Protein AF-W1I6P7-F1 (afdb_monomer_lite)

pLDDT: mean 90.21, std 7.43, range [62.72, 97.69]

Foldseek 3Di:
DPDDDDPCVVCVVVLVVVVVVVDDLVVVCVVVVHDSVVSVVVVVVVVVCVVCVVLVHHDDDPDDDDPPDDDDPVVSVVVVVVVVVVVVVVVVVVVCVVVVHD

Secondary structure (DSSP, 8-state):
-PPPP--GGGGHHHHHHHHHTT--HHHHHHHHT--HHHHHHHHHHHHHHHHHHHTT-PPPPSSSPPTTPPPP-HHHHHHHHHHHHHHHHHHHHHHHHHTT--

Structure (mmCIF, N/CA/C/O backbone):
data_AF-W1I6P7-F1
#
_entry.id   AF-W1I6P7-F1
#
loop_
_atom_site.group_PDB
_atom_site.id
_atom_site.type_symbol
_atom_site.label_atom_id
_atom_site.label_alt_id
_atom_site.label_comp_id
_atom_site.label_asym_id
_atom_site.label_entity_id
_atom_site.label_seq_id
_atom_site.pdbx_PDB_ins_code
_atom_site.Cartn_x
_atom_site.Cartn_y
_atom_site.Cartn_z
_atom_site.occupancy
_atom_site.B_iso_or_equiv
_atom_site.auth_seq_id
_atom_site.auth_comp_id
_atom_site.auth_asym_id
_atom_site.auth_atom_id
_atom_site.pdbx_PDB_model_num
ATOM 1 N N . MET A 1 1 ? 9.987 -4.981 20.892 1.00 64.38 1 MET A N 1
ATOM 2 C CA . MET A 1 1 ? 8.790 -5.830 21.081 1.00 64.38 1 MET A CA 1
ATOM 3 C C . MET A 1 1 ? 8.733 -6.866 19.964 1.00 64.38 1 MET A C 1
ATOM 5 O O . MET A 1 1 ? 8.893 -6.472 18.810 1.00 64.38 1 MET A O 1
ATOM 9 N N . PRO A 1 2 ? 8.568 -8.165 20.265 1.00 76.31 2 PRO A N 1
ATOM 10 C CA . PRO A 1 2 ? 8.389 -9.193 19.239 1.00 76.31 2 PRO A CA 1
ATOM 11 C 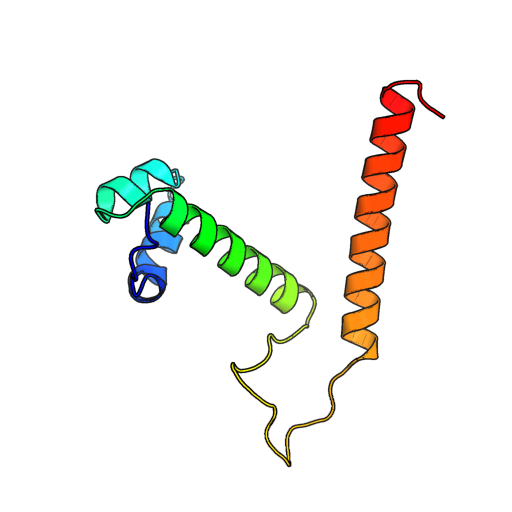C . PRO A 1 2 ? 7.124 -8.918 18.411 1.00 76.31 2 PRO A C 1
ATOM 13 O O . PRO A 1 2 ? 6.121 -8.430 18.932 1.00 76.31 2 PRO A O 1
ATOM 16 N N . ARG A 1 3 ? 7.175 -9.202 17.103 1.00 73.19 3 ARG A N 1
ATOM 17 C CA . ARG A 1 3 ? 6.047 -8.961 16.190 1.00 73.19 3 ARG A CA 1
ATOM 18 C C . ARG A 1 3 ? 4.874 -9.871 16.558 1.00 73.19 3 ARG A C 1
ATOM 20 O O . ARG A 1 3 ? 4.999 -11.090 16.474 1.00 73.19 3 ARG A O 1
ATOM 27 N N . LYS A 1 4 ? 3.724 -9.284 16.901 1.00 81.88 4 LYS A N 1
ATOM 28 C CA . LYS A 1 4 ? 2.475 -10.031 17.097 1.00 81.88 4 LYS A CA 1
ATOM 29 C C . LYS A 1 4 ? 1.888 -10.415 15.741 1.00 81.88 4 LYS A C 1
ATOM 31 O O . LYS A 1 4 ? 1.676 -9.559 14.878 1.00 81.88 4 LYS A O 1
ATOM 36 N N . TYR A 1 5 ? 1.648 -11.709 15.540 1.00 87.81 5 TYR A N 1
ATOM 37 C CA . TYR A 1 5 ? 0.974 -12.189 14.340 1.00 87.81 5 TYR A CA 1
ATOM 38 C C . TYR A 1 5 ? -0.522 -11.875 14.418 1.00 87.81 5 TYR A C 1
ATOM 40 O O . TYR A 1 5 ? -1.196 -12.245 15.374 1.00 87.81 5 TYR A O 1
ATOM 48 N N . THR A 1 6 ? -1.046 -11.231 13.378 1.00 89.56 6 THR A N 1
ATOM 49 C CA . THR A 1 6 ? -2.472 -10.930 13.238 1.00 89.56 6 THR A CA 1
ATOM 50 C C . THR A 1 6 ? -2.882 -11.181 11.794 1.00 89.56 6 THR A C 1
ATOM 52 O O . THR A 1 6 ? -2.219 -10.715 10.861 1.00 89.56 6 THR A O 1
ATOM 55 N N . LYS A 1 7 ? -3.997 -11.891 11.592 1.00 92.56 7 LYS A N 1
ATOM 56 C CA . LYS A 1 7 ? -4.611 -12.120 10.273 1.00 92.56 7 LYS A CA 1
ATOM 57 C C . LYS A 1 7 ? -5.355 -10.870 9.789 1.00 92.56 7 LYS A C 1
ATOM 59 O O . LYS A 1 7 ? -6.535 -10.910 9.478 1.00 92.56 7 LYS A O 1
ATOM 64 N N . 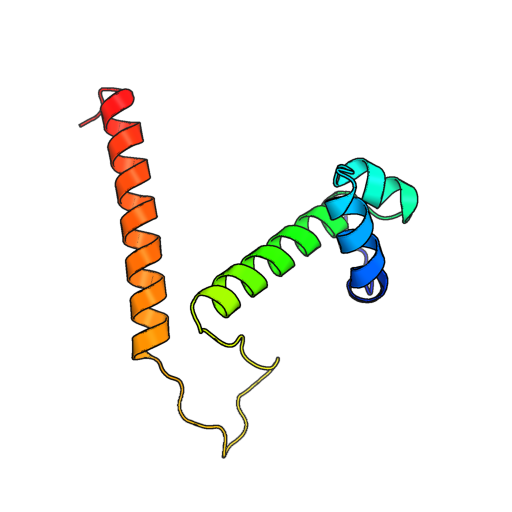ILE A 1 8 ? -4.637 -9.753 9.700 1.00 92.81 8 ILE A N 1
ATOM 65 C CA . ILE A 1 8 ? -5.188 -8.413 9.454 1.00 92.81 8 ILE A CA 1
ATOM 66 C C . ILE A 1 8 ? -6.008 -8.291 8.159 1.00 92.81 8 ILE A C 1
ATOM 68 O O . ILE A 1 8 ? -6.902 -7.462 8.086 1.00 92.81 8 ILE A O 1
ATOM 72 N N . ASN A 1 9 ? -5.759 -9.147 7.161 1.00 91.88 9 ASN A N 1
ATOM 73 C CA . ASN A 1 9 ? -6.539 -9.171 5.918 1.00 91.88 9 ASN A CA 1
ATOM 74 C C . ASN A 1 9 ? -8.015 -9.547 6.134 1.00 91.88 9 ASN A C 1
ATOM 76 O O . ASN A 1 9 ? -8.820 -9.316 5.244 1.00 91.88 9 ASN A O 1
ATOM 80 N N . GLN A 1 10 ? -8.378 -10.128 7.284 1.00 95.19 10 GLN A N 1
ATOM 81 C CA . GLN A 1 10 ? -9.781 -10.377 7.624 1.00 95.19 10 GLN A CA 1
ATOM 82 C C . GLN A 1 10 ? -10.564 -9.072 7.814 1.00 95.19 10 GLN A C 1
ATOM 84 O O . GLN A 1 10 ? -11.748 -9.061 7.515 1.00 95.19 10 GLN A O 1
ATOM 89 N N . TYR A 1 11 ? -9.891 -7.991 8.224 1.00 95.00 11 TYR A N 1
ATOM 90 C CA . TYR A 1 11 ? -10.487 -6.671 8.454 1.00 95.00 11 TYR A CA 1
ATOM 91 C C . TYR A 1 11 ? -10.416 -5.749 7.227 1.00 95.00 11 TYR A C 1
ATOM 93 O O . TYR A 1 11 ? -10.535 -4.532 7.349 1.00 95.00 11 TYR A O 1
ATOM 1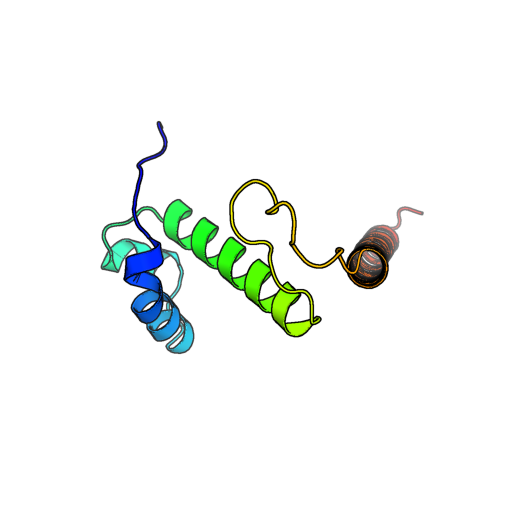01 N N . GLU A 1 12 ? -10.112 -6.284 6.041 1.00 95.00 12 GLU A N 1
ATOM 102 C CA . GLU A 1 12 ? -9.884 -5.471 4.841 1.00 95.00 12 GLU A CA 1
ATOM 103 C C . GLU A 1 12 ? -11.092 -4.591 4.504 1.00 95.00 12 GLU A C 1
ATOM 105 O O . GLU A 1 12 ? -10.923 -3.405 4.224 1.00 95.00 12 GLU A O 1
ATOM 110 N N . LYS A 1 13 ? -12.307 -5.142 4.582 1.00 96.75 13 LYS A N 1
ATOM 111 C CA . LYS A 1 13 ? -13.532 -4.405 4.249 1.00 96.75 13 LYS A CA 1
ATOM 112 C C . LYS A 1 13 ? -13.779 -3.268 5.237 1.00 96.75 13 LYS A C 1
ATOM 114 O O . LYS A 1 13 ? -14.056 -2.147 4.825 1.00 96.75 13 LYS A O 1
ATOM 119 N N . GLU A 1 14 ? -13.620 -3.547 6.523 1.00 96.12 14 GLU A N 1
ATOM 120 C CA . GLU A 1 14 ? -13.814 -2.611 7.626 1.00 96.12 14 GLU A CA 1
ATOM 121 C C . GLU A 1 14 ? -12.791 -1.475 7.568 1.00 96.12 14 GLU A C 1
ATOM 123 O O . GLU A 1 14 ? -13.154 -0.304 7.667 1.00 96.12 14 GLU A O 1
ATOM 128 N N . ILE A 1 15 ? -11.514 -1.802 7.331 1.00 96.19 15 ILE A N 1
ATOM 129 C CA . ILE A 1 15 ? -10.456 -0.796 7.204 1.00 96.19 15 ILE A CA 1
ATOM 130 C C . ILE A 1 15 ? -10.734 0.122 6.009 1.00 96.19 15 ILE A C 1
ATOM 132 O O . ILE A 1 15 ? -10.570 1.334 6.139 1.00 96.19 15 ILE A O 1
ATOM 136 N N . LEU A 1 16 ? -11.151 -0.416 4.857 1.00 96.75 16 LEU A N 1
ATOM 137 C CA . LEU A 1 16 ? -11.455 0.400 3.675 1.00 96.75 16 LEU A CA 1
ATOM 138 C C . LEU A 1 16 ? -12.694 1.276 3.874 1.00 96.75 16 LEU A C 1
ATOM 140 O O . LEU A 1 16 ? -12.662 2.449 3.503 1.00 96.75 16 LEU A O 1
ATOM 144 N N . GLN A 1 17 ? -13.740 0.739 4.502 1.00 97.69 17 GLN A N 1
ATOM 145 C CA . GLN A 1 17 ? -14.949 1.487 4.829 1.00 97.69 17 GLN A CA 1
ATOM 146 C C . GLN A 1 17 ? -14.617 2.688 5.722 1.00 97.69 17 GLN A C 1
ATOM 148 O O . GLN A 1 17 ? -14.852 3.832 5.339 1.00 97.69 17 GLN A O 1
ATOM 153 N N . TRP A 1 18 ? -13.957 2.462 6.856 1.00 97.50 18 TRP A N 1
ATOM 154 C CA . TRP A 1 18 ? -13.592 3.544 7.774 1.00 97.50 18 TRP A CA 1
ATOM 155 C C . TRP A 1 18 ? -12.579 4.521 7.181 1.00 97.50 18 TRP A C 1
ATOM 157 O O . TRP A 1 18 ? -12.586 5.705 7.511 1.00 97.50 18 TRP A O 1
ATOM 167 N N . LYS A 1 19 ? -11.719 4.059 6.267 1.00 95.81 19 LYS A N 1
ATOM 168 C CA . LYS A 1 19 ? -10.850 4.949 5.492 1.00 95.81 19 LYS A CA 1
ATOM 169 C C . LYS A 1 19 ? -11.639 5.880 4.584 1.00 95.81 19 LYS A C 1
ATOM 171 O O . LYS A 1 19 ? -11.274 7.048 4.491 1.00 95.81 19 LYS A O 1
ATOM 176 N N . SER A 1 20 ? -12.689 5.378 3.936 1.00 96.06 20 SER A N 1
ATOM 177 C CA . SER A 1 20 ? -13.572 6.195 3.098 1.00 96.06 20 SER A CA 1
ATOM 178 C C . SER A 1 20 ? -14.368 7.216 3.918 1.00 96.06 20 SER A C 1
ATOM 180 O O . SER A 1 20 ? -14.595 8.327 3.454 1.00 96.06 20 SER A O 1
ATOM 182 N N . GLU A 1 21 ? -14.681 6.881 5.172 1.00 96.81 21 GLU A N 1
ATOM 183 C CA . GLU A 1 21 ? -15.314 7.771 6.155 1.00 96.81 21 GLU A CA 1
ATOM 184 C C . GLU A 1 21 ? -14.335 8.789 6.778 1.00 96.81 21 GLU A C 1
ATOM 186 O O . GLU A 1 21 ? -14.740 9.629 7.576 1.00 96.81 21 GLU A O 1
ATOM 191 N N . GLY A 1 22 ? -13.045 8.734 6.428 1.00 96.50 22 GLY A N 1
ATOM 192 C CA . GLY A 1 22 ? -12.032 9.689 6.885 1.00 96.50 22 GLY A CA 1
ATOM 193 C C . GLY A 1 22 ? -11.313 9.322 8.187 1.00 96.50 22 GLY A C 1
ATOM 194 O O . GLY A 1 22 ? -10.501 10.115 8.662 1.00 96.50 22 GLY A O 1
ATOM 195 N N . MET A 1 23 ? -11.525 8.127 8.751 1.00 97.00 23 MET A N 1
ATOM 196 C CA . MET A 1 23 ? -10.851 7.730 9.994 1.00 97.00 23 MET A CA 1
ATOM 197 C C . MET A 1 23 ? -9.333 7.588 9.829 1.00 97.00 23 MET A C 1
ATOM 199 O O . MET A 1 23 ? -8.786 7.037 8.855 1.00 97.00 23 MET A O 1
ATOM 203 N N . THR A 1 24 ? -8.618 8.017 10.861 1.00 97.44 24 THR A N 1
ATOM 204 C CA . THR A 1 24 ? -7.168 7.884 10.960 1.00 97.44 24 THR A CA 1
ATOM 205 C C . THR A 1 24 ? -6.760 6.431 11.215 1.00 97.44 24 THR A C 1
ATOM 207 O O . THR A 1 24 ? -7.512 5.601 11.722 1.00 97.44 24 THR A O 1
ATOM 210 N N . ASN A 1 25 ? -5.509 6.088 10.891 1.00 96.75 25 ASN A N 1
ATOM 211 C CA . ASN A 1 25 ? -4.975 4.751 11.199 1.00 96.75 25 ASN A CA 1
ATOM 212 C C . ASN A 1 25 ? -4.968 4.450 12.708 1.00 96.75 25 ASN A C 1
ATOM 214 O O . ASN A 1 25 ? -5.019 3.284 13.087 1.00 96.75 25 ASN A O 1
ATOM 218 N N . ARG A 1 26 ? -4.863 5.484 13.558 1.00 97.12 26 ARG A N 1
ATOM 219 C CA . ARG A 1 26 ? -4.862 5.334 15.019 1.00 97.12 26 ARG A CA 1
ATOM 220 C C . ARG A 1 26 ? -6.248 4.962 15.534 1.00 97.12 26 ARG A C 1
ATOM 222 O O . ARG A 1 26 ? -6.348 4.014 16.301 1.00 97.12 26 ARG A O 1
ATOM 229 N N . GLU A 1 27 ? -7.291 5.640 15.066 1.00 97.19 27 GLU A N 1
ATOM 230 C CA . GLU A 1 27 ? -8.683 5.340 15.437 1.00 97.19 27 GLU A CA 1
ATOM 231 C C . GLU A 1 27 ? -9.094 3.941 14.975 1.00 97.19 27 GLU A C 1
ATOM 233 O O . GLU A 1 27 ? -9.643 3.166 15.754 1.00 97.19 27 GLU A O 1
ATOM 238 N N . ILE A 1 28 ? -8.742 3.568 13.740 1.00 97.12 28 ILE A N 1
ATOM 239 C CA . ILE A 1 28 ? -9.001 2.221 13.209 1.00 97.12 28 ILE A CA 1
ATOM 240 C C . ILE A 1 28 ? -8.292 1.155 14.055 1.00 97.12 28 ILE A C 1
ATOM 242 O O . ILE A 1 28 ? -8.880 0.124 14.378 1.00 97.12 28 ILE A O 1
ATOM 246 N N . ALA A 1 29 ? -7.035 1.399 14.438 1.00 96.19 29 ALA A N 1
ATOM 247 C CA . ALA A 1 29 ? -6.283 0.483 15.291 1.00 96.19 29 ALA A CA 1
ATOM 248 C C . ALA A 1 29 ? -6.938 0.333 16.673 1.00 96.19 29 ALA A C 1
ATOM 250 O O . ALA A 1 29 ? -7.130 -0.791 17.127 1.00 96.19 29 ALA A O 1
ATOM 251 N N . GLN A 1 30 ? -7.350 1.442 17.296 1.00 96.88 30 GLN A N 1
ATOM 252 C CA . GLN A 1 30 ? -8.064 1.425 18.576 1.00 96.88 30 GLN A CA 1
ATOM 253 C C . GLN A 1 30 ? -9.379 0.645 18.482 1.00 96.88 30 GLN A C 1
ATOM 255 O O . GLN A 1 30 ? -9.632 -0.222 19.314 1.00 96.88 30 GLN A O 1
ATOM 260 N N . ARG A 1 31 ? -10.179 0.887 17.437 1.00 96.38 31 ARG A N 1
ATOM 261 C CA . ARG A 1 31 ? -11.472 0.220 17.230 1.00 96.38 31 ARG A CA 1
ATOM 262 C C . ARG A 1 31 ? -11.341 -1.290 17.018 1.00 96.38 31 ARG A C 1
ATOM 264 O O . ARG A 1 31 ? -12.203 -2.040 17.460 1.00 96.38 31 ARG A O 1
ATOM 271 N N . LEU A 1 32 ? -10.266 -1.734 16.366 1.00 94.31 32 LEU A N 1
ATOM 272 C CA . LEU A 1 32 ? -9.972 -3.156 16.143 1.00 94.31 32 LEU A CA 1
ATOM 273 C C . LEU A 1 32 ? -9.180 -3.807 17.289 1.00 94.31 32 LEU A C 1
ATOM 275 O O . LEU A 1 32 ? -8.900 -5.003 17.224 1.00 94.31 32 LEU A O 1
ATOM 279 N N . GLY A 1 33 ? -8.770 -3.045 18.309 1.00 94.56 33 GLY A N 1
ATOM 280 C CA . GLY A 1 33 ? -7.876 -3.536 19.363 1.00 94.56 33 GLY A CA 1
ATOM 281 C C . GLY A 1 33 ? -6.495 -3.957 18.840 1.00 94.56 33 GLY A C 1
ATOM 282 O O . GLY A 1 33 ? -5.854 -4.845 19.403 1.00 94.56 33 GLY A O 1
ATOM 283 N N . LEU A 1 34 ? -6.046 -3.354 17.737 1.00 93.06 34 LEU A N 1
ATOM 284 C CA . LEU A 1 34 ? -4.779 -3.643 17.072 1.00 93.06 34 LEU A CA 1
ATOM 285 C C . LEU A 1 34 ? -3.744 -2.551 17.331 1.00 93.06 34 LEU A C 1
ATOM 287 O O . LEU A 1 34 ? -4.045 -1.435 17.750 1.00 93.06 34 LEU A O 1
ATOM 291 N N . GLU A 1 35 ? -2.488 -2.864 17.038 1.00 93.56 35 GLU A N 1
ATOM 292 C CA . GLU A 1 35 ? -1.422 -1.875 17.099 1.00 93.56 35 GLU A CA 1
ATOM 293 C C . GLU A 1 35 ? -1.480 -0.949 15.875 1.00 93.56 35 GLU A C 1
ATOM 295 O O . GLU A 1 35 ? -1.673 -1.394 14.739 1.00 93.56 35 GLU A O 1
ATOM 300 N N . TYR A 1 36 ? -1.214 0.345 16.079 1.00 94.56 36 TYR A N 1
ATOM 301 C CA . TYR A 1 36 ? -1.099 1.323 14.992 1.00 94.56 36 TYR A CA 1
ATOM 302 C C . TYR A 1 36 ? -0.173 0.847 13.863 1.00 94.56 36 TYR A C 1
ATOM 304 O O . TYR A 1 36 ? -0.505 1.000 12.686 1.00 94.56 36 TYR A O 1
ATOM 312 N N . SER A 1 37 ? 0.972 0.242 14.203 1.00 93.44 37 SER A N 1
ATOM 313 C CA . SER A 1 37 ? 1.938 -0.234 13.210 1.00 93.44 37 SER A CA 1
ATOM 314 C C . SER A 1 37 ? 1.357 -1.332 12.313 1.00 93.44 37 SER A C 1
ATOM 316 O O . SER A 1 37 ? 1.702 -1.401 11.134 1.00 93.44 37 SER A O 1
ATOM 318 N N . GLN A 1 38 ? 0.435 -2.156 12.820 1.00 93.31 38 GLN A N 1
ATOM 319 C CA . GLN A 1 38 ? -0.218 -3.206 12.041 1.00 93.31 38 GLN A CA 1
ATOM 320 C C . GLN A 1 38 ? -1.127 -2.596 10.972 1.00 93.31 38 GLN A C 1
ATOM 322 O O . GLN A 1 38 ? -1.011 -2.968 9.802 1.00 93.31 38 GLN A O 1
ATOM 327 N N . ILE A 1 39 ? -1.954 -1.612 11.346 1.00 95.69 39 ILE A N 1
ATOM 328 C CA . ILE A 1 39 ? -2.815 -0.877 10.408 1.00 95.69 39 ILE A CA 1
ATOM 329 C C . ILE A 1 39 ? -1.972 -0.072 9.418 1.00 95.69 39 ILE A C 1
ATOM 331 O O . ILE A 1 39 ? -2.184 -0.177 8.213 1.00 95.69 39 ILE A O 1
ATOM 335 N N . HIS A 1 40 ? -0.968 0.670 9.893 1.00 95.44 40 HIS A N 1
ATOM 336 C CA . HIS A 1 40 ? -0.082 1.456 9.034 1.00 95.44 40 HIS A CA 1
ATOM 337 C C . HIS A 1 40 ? 0.611 0.578 7.978 1.00 95.44 40 HIS A C 1
ATOM 339 O O . HIS A 1 40 ? 0.507 0.846 6.782 1.00 95.44 40 HIS A O 1
ATOM 345 N N . ASN A 1 41 ? 1.237 -0.526 8.396 1.00 94.62 41 ASN A N 1
ATOM 346 C CA . ASN A 1 41 ? 1.903 -1.457 7.483 1.00 94.62 41 ASN A CA 1
ATOM 347 C C . ASN A 1 41 ? 0.923 -2.147 6.526 1.00 94.62 41 ASN A C 1
ATOM 349 O O . ASN A 1 41 ? 1.282 -2.498 5.400 1.00 94.62 41 ASN A O 1
ATOM 353 N N . TRP A 1 42 ? -0.313 -2.401 6.957 1.00 95.81 42 TRP A N 1
ATOM 354 C CA . TRP A 1 42 ? -1.341 -2.947 6.078 1.00 95.81 42 TRP A CA 1
ATOM 355 C C . TRP A 1 42 ? -1.761 -1.941 5.003 1.00 95.81 42 TRP A C 1
ATOM 357 O O . TRP A 1 42 ? -1.716 -2.289 3.825 1.00 95.81 42 TRP A O 1
ATOM 367 N N . VAL A 1 43 ? -2.049 -0.692 5.382 1.00 96.25 43 VAL A N 1
ATOM 368 C CA . VAL A 1 43 ? -2.430 0.385 4.453 1.00 96.25 43 VAL A CA 1
ATOM 369 C C . VAL A 1 43 ? -1.324 0.650 3.430 1.00 96.25 43 VAL A C 1
ATOM 371 O O . VAL A 1 43 ? -1.609 0.750 2.239 1.00 96.25 43 VAL A O 1
ATOM 374 N N . THR A 1 44 ? -0.057 0.689 3.852 1.00 95.81 44 THR A N 1
ATOM 375 C CA . THR A 1 44 ? 1.081 0.857 2.932 1.00 95.81 44 THR A CA 1
ATOM 376 C C . THR A 1 44 ? 1.123 -0.258 1.885 1.00 95.81 44 THR A C 1
ATOM 378 O O . THR A 1 44 ? 1.153 0.022 0.687 1.00 95.81 44 THR A O 1
ATOM 381 N N . ARG A 1 45 ? 1.021 -1.526 2.313 1.00 94.69 45 ARG A N 1
ATOM 382 C CA . ARG A 1 45 ? 0.998 -2.684 1.399 1.00 94.69 45 ARG A CA 1
ATOM 383 C C . ARG A 1 45 ? -0.223 -2.685 0.479 1.00 94.69 45 ARG A C 1
ATOM 385 O O . ARG A 1 45 ? -0.107 -3.087 -0.679 1.00 94.69 45 ARG A O 1
ATOM 392 N N . TYR A 1 46 ? -1.386 -2.273 0.985 1.00 95.38 46 TYR A N 1
ATOM 393 C CA . TYR A 1 46 ? -2.605 -2.144 0.191 1.00 95.38 46 TYR A CA 1
ATOM 394 C C . TYR A 1 46 ? -2.419 -1.090 -0.906 1.00 95.38 46 TYR A C 1
ATOM 396 O O . TYR A 1 46 ? -2.578 -1.398 -2.084 1.00 95.38 46 TYR A O 1
ATOM 404 N N . ASN A 1 47 ? -1.968 0.112 -0.546 1.00 94.38 47 ASN A N 1
ATOM 405 C CA . ASN A 1 47 ? -1.750 1.209 -1.488 1.00 94.38 47 ASN A CA 1
ATOM 406 C C . ASN A 1 47 ? -0.710 0.863 -2.558 1.00 94.38 47 ASN A C 1
ATOM 408 O O . ASN A 1 47 ? -0.917 1.151 -3.734 1.00 94.38 47 ASN A O 1
ATOM 412 N N . GLU A 1 48 ? 0.392 0.210 -2.187 1.00 91.62 48 GLU A N 1
ATOM 413 C CA . GLU A 1 48 ? 1.380 -0.282 -3.154 1.00 91.62 48 GLU A CA 1
ATOM 414 C C . GLU A 1 48 ? 0.779 -1.280 -4.145 1.00 91.62 48 GLU A C 1
ATOM 416 O O . GLU A 1 48 ? 1.056 -1.205 -5.344 1.00 91.62 48 GLU A O 1
ATOM 421 N N . ARG A 1 49 ? -0.065 -2.201 -3.661 1.00 91.81 49 ARG A N 1
ATOM 422 C CA . ARG A 1 49 ? -0.771 -3.159 -4.516 1.00 91.81 49 ARG A CA 1
ATOM 423 C C . ARG A 1 49 ? -1.694 -2.440 -5.494 1.00 91.81 49 ARG A C 1
ATOM 425 O O . ARG A 1 49 ? -1.635 -2.731 -6.683 1.00 91.81 49 ARG A O 1
ATOM 432 N N . GLN A 1 50 ? -2.479 -1.478 -5.011 1.00 93.44 50 GLN A N 1
ATOM 433 C CA . GLN A 1 50 ? -3.392 -0.699 -5.848 1.00 93.44 50 GLN A CA 1
ATOM 434 C C . GLN A 1 50 ? -2.648 0.141 -6.895 1.00 93.44 50 GLN A C 1
ATOM 436 O O . GLN A 1 50 ? -3.064 0.179 -8.048 1.00 93.44 50 GLN A O 1
ATOM 441 N N . ARG A 1 51 ? -1.505 0.754 -6.547 1.00 91.38 51 ARG A N 1
ATOM 442 C CA . ARG A 1 51 ? -0.677 1.499 -7.516 1.00 91.38 51 ARG A CA 1
ATOM 443 C C . ARG A 1 51 ? -0.154 0.608 -8.641 1.00 91.38 51 ARG A C 1
ATOM 445 O O . ARG A 1 51 ? -0.190 1.024 -9.793 1.00 91.38 51 ARG A O 1
ATOM 452 N N . LYS A 1 52 ? 0.314 -0.603 -8.320 1.00 88.38 52 LYS A N 1
ATOM 453 C CA . LYS A 1 52 ? 0.787 -1.567 -9.329 1.00 88.38 52 LYS A CA 1
ATOM 454 C C . LYS A 1 52 ? -0.350 -2.043 -10.225 1.00 88.38 52 LYS A C 1
ATOM 456 O O . LYS A 1 52 ? -0.202 -2.007 -11.439 1.00 88.38 52 LYS A O 1
ATOM 461 N N . LEU A 1 53 ? -1.495 -2.386 -9.631 1.00 90.94 53 LEU A N 1
ATOM 462 C CA . LEU A 1 53 ? -2.695 -2.768 -10.379 1.00 90.94 53 LEU A CA 1
ATOM 463 C C . LEU A 1 53 ? -3.150 -1.650 -11.325 1.00 90.94 53 LEU A C 1
ATOM 465 O O . LEU A 1 53 ? -3.417 -1.917 -12.491 1.00 90.94 53 LEU A O 1
ATOM 469 N N . LYS A 1 54 ? -3.159 -0.392 -10.863 1.00 90.25 54 LYS A N 1
ATOM 470 C CA . LYS A 1 54 ? -3.487 0.777 -11.696 1.00 90.25 54 LYS A CA 1
ATOM 471 C C . LYS A 1 54 ? -2.502 0.980 -12.853 1.00 90.25 54 LYS A C 1
ATOM 473 O O . LYS A 1 54 ? -2.896 1.477 -13.899 1.00 90.25 54 LYS A O 1
ATOM 478 N N . ALA A 1 55 ? -1.244 0.583 -12.679 1.00 87.19 55 ALA A N 1
ATOM 479 C CA . ALA A 1 55 ? -0.226 0.595 -13.727 1.00 87.19 55 ALA A CA 1
ATOM 480 C C . ALA A 1 55 ? -0.274 -0.645 -14.647 1.00 87.19 55 ALA A C 1
ATOM 482 O O . ALA A 1 55 ? 0.647 -0.851 -15.430 1.00 87.19 55 ALA A O 1
ATOM 483 N N . GLY A 1 56 ? -1.298 -1.501 -14.530 1.00 87.50 56 GLY A N 1
ATOM 484 C CA . GLY A 1 56 ? -1.420 -2.740 -15.306 1.00 87.50 56 GLY A CA 1
ATOM 485 C C . GLY A 1 56 ? -0.507 -3.877 -14.834 1.00 87.50 56 GLY A C 1
ATOM 486 O O . GLY A 1 56 ? -0.509 -4.955 -15.421 1.00 87.50 56 GLY A O 1
ATOM 487 N N . ILE A 1 57 ? 0.254 -3.683 -13.752 1.00 86.38 57 ILE A N 1
ATOM 488 C CA . ILE A 1 57 ? 1.178 -4.686 -13.221 1.00 86.38 57 ILE A CA 1
ATOM 489 C C . ILE A 1 57 ? 0.449 -5.557 -12.207 1.00 86.38 57 ILE A C 1
ATOM 491 O O . ILE A 1 57 ? 0.151 -5.135 -11.084 1.00 86.38 57 ILE A O 1
ATOM 495 N N . VAL A 1 58 ? 0.217 -6.813 -12.579 1.00 83.94 58 VAL A N 1
ATOM 496 C CA . VAL A 1 58 ? -0.414 -7.798 -11.700 1.00 83.94 58 VAL A CA 1
ATOM 497 C C . VAL A 1 58 ? 0.602 -8.304 -10.662 1.00 83.94 58 VAL A C 1
ATOM 499 O O . VAL A 1 58 ? 1.638 -8.865 -11.025 1.00 83.94 58 VAL A O 1
ATOM 502 N N . PRO A 1 59 ? 0.336 -8.151 -9.348 1.00 81.19 59 PRO A N 1
ATOM 503 C CA . PRO A 1 59 ? 1.200 -8.693 -8.308 1.00 81.19 59 PRO A CA 1
ATOM 504 C C . PRO A 1 59 ? 1.335 -10.216 -8.411 1.00 81.19 59 PRO A C 1
ATOM 506 O O . PRO A 1 59 ? 0.352 -10.938 -8.581 1.00 81.19 59 PRO A O 1
ATOM 509 N N . ARG A 1 60 ? 2.560 -10.720 -8.229 1.00 79.75 60 ARG A N 1
ATOM 510 C CA . ARG A 1 60 ? 2.832 -12.160 -8.251 1.00 79.75 60 ARG A CA 1
ATOM 511 C C . ARG A 1 60 ? 2.059 -12.904 -7.165 1.00 79.75 60 ARG A C 1
ATOM 513 O O . ARG A 1 60 ? 1.976 -12.460 -6.017 1.00 79.75 60 ARG A O 1
ATOM 520 N N . LYS A 1 61 ? 1.582 -14.101 -7.519 1.00 82.19 61 LYS A N 1
ATOM 521 C CA . LYS A 1 61 ? 1.126 -15.084 -6.532 1.00 82.19 61 LYS A CA 1
ATOM 522 C C . LYS A 1 61 ? 2.276 -15.385 -5.567 1.00 82.19 61 LYS A C 1
ATOM 524 O O . LYS A 1 61 ? 3.438 -15.436 -5.967 1.00 82.19 61 LYS A O 1
ATOM 529 N N . LYS A 1 62 ? 1.951 -15.558 -4.286 1.00 81.94 62 LYS A N 1
ATOM 530 C CA . LYS A 1 62 ? 2.943 -15.846 -3.245 1.00 81.94 62 LYS A CA 1
ATOM 531 C C . LYS A 1 62 ? 3.659 -17.168 -3.554 1.00 81.94 62 LYS A C 1
ATOM 533 O O . LYS A 1 62 ? 2.997 -18.171 -3.799 1.00 81.94 62 LYS A O 1
ATOM 538 N N . GLY A 1 63 ? 4.989 -17.166 -3.456 1.00 85.62 63 GLY A N 1
ATOM 539 C CA . GLY A 1 63 ? 5.830 -18.353 -3.637 1.00 85.62 63 GLY A CA 1
ATOM 540 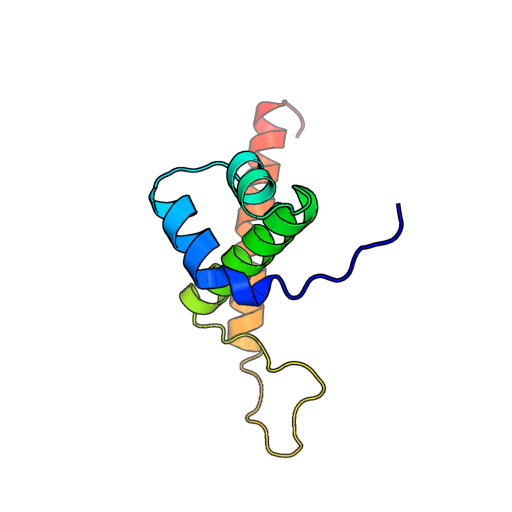C C . GLY A 1 63 ? 6.557 -18.391 -4.982 1.00 85.62 63 GLY A C 1
ATOM 541 O O . GLY A 1 63 ? 6.632 -17.392 -5.698 1.00 85.62 63 GLY A O 1
ATOM 542 N N . ARG A 1 64 ? 7.138 -19.553 -5.301 1.00 84.06 64 ARG A N 1
ATOM 543 C CA . ARG A 1 64 ? 7.834 -19.785 -6.571 1.00 84.06 64 ARG A CA 1
ATOM 544 C C . ARG A 1 64 ? 6.812 -19.847 -7.721 1.00 84.06 64 ARG A C 1
ATOM 546 O O . ARG A 1 64 ? 5.754 -20.451 -7.534 1.00 84.06 64 ARG A O 1
ATOM 553 N N . PRO A 1 65 ? 7.110 -19.269 -8.900 1.00 84.38 65 PRO A N 1
ATOM 554 C CA . PRO A 1 65 ? 6.307 -19.493 -10.098 1.00 84.38 65 PRO A CA 1
ATOM 555 C C . PRO A 1 65 ? 6.146 -20.990 -10.392 1.00 84.38 65 PRO A C 1
ATOM 557 O O . PRO A 1 65 ? 7.058 -21.781 -10.137 1.00 84.38 65 PRO A O 1
ATOM 560 N N . ARG A 1 66 ? 4.973 -21.377 -10.903 1.00 84.00 66 ARG A N 1
ATOM 561 C CA . ARG A 1 66 ? 4.738 -22.744 -11.392 1.00 84.00 66 ARG A CA 1
ATOM 562 C C . ARG A 1 66 ? 5.544 -22.969 -12.675 1.00 84.00 66 ARG A C 1
ATOM 564 O O . ARG A 1 66 ? 5.917 -22.005 -13.329 1.00 84.00 66 ARG A O 1
ATOM 571 N N . LYS A 1 67 ? 5.792 -24.232 -13.030 1.00 84.94 67 LYS A N 1
ATOM 572 C CA . LYS A 1 67 ? 6.544 -24.597 -14.243 1.00 84.94 67 LYS A CA 1
ATOM 573 C C . LYS A 1 67 ? 5.926 -23.991 -15.512 1.00 84.94 67 LYS A C 1
ATOM 575 O O . LYS A 1 67 ? 6.657 -23.428 -16.313 1.00 84.94 67 LYS A O 1
ATOM 580 N N . ASP A 1 68 ? 4.598 -24.025 -15.607 1.00 84.69 68 ASP A N 1
ATOM 581 C CA . ASP A 1 68 ? 3.837 -23.586 -16.787 1.00 84.69 68 ASP A CA 1
ATOM 582 C C . ASP A 1 68 ? 3.248 -22.176 -16.614 1.00 84.69 68 ASP A C 1
ATOM 584 O O . ASP A 1 68 ? 2.205 -21.845 -17.168 1.00 84.69 68 ASP A O 1
ATOM 588 N N . SER A 1 69 ? 3.845 -21.343 -15.753 1.00 79.56 69 SER A N 1
ATOM 589 C CA . SER A 1 69 ? 3.391 -19.958 -15.631 1.00 79.56 69 SER A CA 1
ATOM 590 C C . SER A 1 69 ? 3.825 -19.152 -16.845 1.00 79.56 69 SER A C 1
ATOM 592 O O . SER A 1 69 ? 5.000 -19.221 -17.210 1.00 79.56 69 SER A O 1
ATOM 594 N N . GLU A 1 70 ? 2.919 -18.323 -17.362 1.00 78.94 70 GLU A N 1
ATOM 595 C CA . GLU A 1 70 ? 3.244 -17.351 -18.403 1.00 78.94 70 GLU A CA 1
ATOM 596 C C . GLU A 1 70 ? 4.527 -16.571 -18.070 1.00 78.94 70 GLU A C 1
ATOM 598 O O . GLU A 1 70 ? 4.740 -16.189 -16.902 1.00 78.94 70 GLU A O 1
ATOM 603 N N . PRO A 1 71 ? 5.392 -16.335 -19.072 1.00 76.25 71 PRO A N 1
ATOM 604 C CA . PRO A 1 71 ? 6.566 -15.503 -18.908 1.00 76.25 71 PRO A CA 1
ATOM 605 C C . PRO A 1 71 ? 6.182 -14.130 -18.364 1.00 76.25 71 PRO A C 1
ATOM 607 O O . PRO A 1 71 ? 5.139 -13.556 -18.672 1.00 76.25 71 PRO A O 1
ATOM 610 N N . ARG A 1 72 ? 7.051 -13.591 -17.516 1.00 73.38 72 ARG A N 1
ATOM 611 C CA . ARG A 1 72 ? 6.854 -12.263 -16.943 1.00 73.38 72 ARG A CA 1
ATOM 612 C C . ARG A 1 72 ? 6.935 -11.225 -18.062 1.00 73.38 72 ARG A C 1
ATOM 614 O O . ARG A 1 72 ? 7.874 -11.275 -18.854 1.00 73.38 72 ARG A O 1
ATOM 621 N N . ASP A 1 73 ? 6.044 -10.238 -18.047 1.00 82.81 73 ASP A N 1
ATOM 622 C CA . ASP A 1 73 ? 6.249 -9.007 -18.811 1.00 82.81 73 ASP A CA 1
ATOM 623 C C . ASP A 1 73 ? 7.311 -8.151 -18.103 1.00 82.81 73 ASP A C 1
ATOM 625 O O . ASP A 1 73 ? 7.043 -7.189 -17.379 1.00 82.81 73 ASP A O 1
ATOM 629 N N . ILE A 1 74 ? 8.560 -8.608 -18.221 1.00 83.06 74 ILE A N 1
ATOM 630 C CA . ILE A 1 74 ? 9.724 -8.003 -17.570 1.00 83.06 74 ILE A CA 1
ATOM 631 C C . ILE A 1 74 ? 9.892 -6.562 -18.050 1.00 83.06 74 ILE A C 1
ATOM 633 O O . ILE A 1 74 ? 10.271 -5.703 -17.256 1.00 83.06 74 ILE A O 1
ATOM 637 N N . VAL A 1 75 ? 9.587 -6.303 -19.323 1.00 86.38 75 VAL A N 1
ATOM 638 C CA . VAL A 1 75 ? 9.749 -4.994 -19.953 1.00 86.38 75 VAL A CA 1
ATOM 639 C C . VAL A 1 75 ? 8.764 -3.994 -19.356 1.00 86.38 75 VAL A C 1
ATOM 641 O O . VAL A 1 75 ? 9.196 -2.931 -18.909 1.00 86.38 75 VAL A O 1
ATOM 644 N N . ALA A 1 76 ? 7.475 -4.338 -19.251 1.00 84.81 76 ALA A N 1
ATOM 645 C CA . ALA A 1 76 ? 6.484 -3.454 -18.635 1.00 84.81 76 ALA A CA 1
ATOM 646 C C . ALA A 1 76 ? 6.798 -3.173 -17.156 1.00 84.81 76 ALA A C 1
ATOM 648 O O . ALA A 1 76 ? 6.726 -2.029 -16.696 1.00 84.81 76 ALA A O 1
ATOM 649 N N . GLU A 1 77 ? 7.215 -4.196 -16.404 1.00 85.62 77 GLU A N 1
ATOM 650 C CA . GLU A 1 77 ? 7.593 -4.019 -15.001 1.00 85.62 77 GLU A CA 1
ATOM 651 C C . GLU A 1 77 ? 8.826 -3.119 -14.830 1.00 85.62 77 GLU A C 1
ATOM 653 O O . GLU A 1 77 ? 8.844 -2.252 -13.952 1.00 85.62 77 GLU A O 1
ATOM 658 N N . GLN A 1 78 ? 9.852 -3.296 -15.666 1.00 89.69 78 GLN A N 1
ATOM 659 C CA . GLN A 1 78 ? 11.041 -2.443 -15.661 1.00 89.69 78 GLN A CA 1
ATOM 660 C C . GLN A 1 78 ? 10.706 -1.007 -16.066 1.00 89.69 78 GLN A C 1
ATOM 662 O O . GLN A 1 78 ? 11.174 -0.077 -15.409 1.00 89.69 78 GLN A O 1
ATOM 667 N N . ALA A 1 79 ? 9.868 -0.812 -17.087 1.00 90.38 79 ALA A N 1
ATOM 668 C CA . ALA A 1 79 ? 9.439 0.509 -17.536 1.00 90.38 79 ALA A CA 1
ATOM 669 C C . ALA A 1 79 ? 8.748 1.292 -16.409 1.00 90.38 79 ALA A C 1
ATOM 671 O O . ALA A 1 79 ? 9.096 2.446 -16.155 1.00 90.38 79 ALA A O 1
ATOM 672 N N . TYR A 1 80 ? 7.849 0.643 -15.663 1.00 90.31 80 TYR A N 1
ATOM 673 C CA . TYR A 1 80 ? 7.208 1.240 -14.488 1.00 90.31 80 TYR A CA 1
ATOM 674 C C . TYR A 1 80 ? 8.211 1.621 -13.392 1.00 90.31 80 TYR A C 1
ATOM 676 O O . TYR A 1 80 ? 8.134 2.713 -12.825 1.00 90.31 80 TYR A O 1
ATOM 684 N N . ILE A 1 81 ? 9.172 0.740 -13.093 1.00 90.44 81 ILE A N 1
ATOM 685 C CA . ILE A 1 81 ? 10.209 1.015 -12.090 1.00 90.44 81 ILE A CA 1
ATOM 686 C C . ILE A 1 81 ? 11.064 2.211 -12.524 1.00 90.44 81 ILE A C 1
ATOM 688 O O . ILE A 1 81 ? 11.283 3.117 -11.723 1.00 90.44 81 ILE A O 1
ATOM 692 N N . ILE A 1 82 ? 11.502 2.250 -13.785 1.00 95.00 82 ILE A N 1
ATOM 693 C CA . ILE A 1 82 ? 12.298 3.353 -14.338 1.00 95.00 82 ILE A CA 1
ATOM 694 C C . ILE A 1 82 ? 11.515 4.666 -14.271 1.00 95.00 82 ILE A C 1
ATOM 696 O O . ILE A 1 82 ? 12.066 5.676 -13.835 1.00 95.00 82 ILE A O 1
ATOM 700 N N . GLN A 1 83 ? 10.238 4.663 -14.661 1.00 92.75 83 GLN A N 1
ATOM 701 C CA . GLN A 1 83 ? 9.389 5.851 -14.603 1.00 92.75 83 GLN A CA 1
ATOM 702 C C . GLN A 1 83 ? 9.270 6.381 -13.169 1.00 92.75 83 GLN A C 1
ATOM 704 O O . GLN A 1 83 ? 9.516 7.562 -12.928 1.00 92.75 83 GLN A O 1
ATOM 709 N N . ARG A 1 84 ? 8.969 5.504 -12.203 1.00 92.00 84 ARG A N 1
ATOM 710 C CA . ARG A 1 84 ? 8.886 5.875 -10.785 1.00 92.00 84 ARG A CA 1
ATOM 711 C C . ARG A 1 84 ? 10.211 6.446 -10.269 1.00 92.00 84 ARG A C 1
ATOM 713 O O . ARG A 1 84 ? 10.210 7.486 -9.620 1.00 92.00 84 ARG A O 1
ATOM 720 N N . LEU A 1 85 ? 11.331 5.785 -10.564 1.00 94.62 85 LEU A N 1
ATOM 721 C CA . LEU A 1 85 ? 12.660 6.226 -10.130 1.00 94.62 85 LEU A CA 1
ATOM 722 C C . LEU A 1 85 ? 13.062 7.564 -10.758 1.00 94.62 85 LEU A C 1
ATOM 724 O O . LEU A 1 85 ? 13.759 8.354 -10.125 1.00 94.62 85 LEU A O 1
ATOM 728 N N . ARG A 1 86 ? 12.634 7.840 -11.995 1.00 95.94 86 ARG A N 1
ATOM 729 C CA . ARG A 1 86 ? 12.836 9.148 -12.633 1.00 95.94 86 ARG A CA 1
ATOM 730 C C . ARG A 1 86 ? 12.089 10.248 -11.887 1.00 95.94 86 ARG A C 1
ATOM 732 O O . ARG A 1 86 ? 12.714 11.250 -11.561 1.00 95.94 86 ARG A O 1
ATOM 739 N N . MET A 1 87 ? 10.818 10.024 -11.550 1.00 94.75 87 MET A N 1
ATOM 740 C CA . MET A 1 87 ? 10.025 10.982 -10.769 1.00 94.75 87 MET A CA 1
ATOM 741 C C . MET A 1 87 ? 10.612 11.220 -9.369 1.00 94.75 87 MET A C 1
ATOM 743 O O . MET A 1 87 ? 10.678 12.355 -8.911 1.00 94.75 87 MET A O 1
ATOM 747 N N . GLU A 1 88 ? 11.075 10.166 -8.687 1.00 94.19 88 GLU A N 1
ATOM 748 C CA . GLU A 1 88 ? 11.723 10.303 -7.373 1.00 94.19 88 GLU A CA 1
ATOM 749 C C . GLU A 1 88 ? 13.032 11.104 -7.466 1.00 94.19 88 GLU A C 1
ATOM 751 O O . GLU A 1 88 ? 13.264 11.999 -6.656 1.00 94.19 88 GLU A O 1
ATOM 756 N N . ASN A 1 89 ? 13.865 10.842 -8.479 1.00 96.88 89 ASN A N 1
ATOM 757 C CA . ASN A 1 89 ? 15.090 11.611 -8.710 1.00 96.88 89 ASN A CA 1
ATOM 758 C C . ASN A 1 89 ? 14.814 13.077 -9.052 1.00 96.88 89 ASN A C 1
ATOM 760 O O . ASN A 1 89 ? 15.570 13.950 -8.633 1.00 96.88 89 ASN A O 1
ATOM 764 N N . GLU A 1 90 ? 13.767 13.354 -9.825 1.00 96.44 90 GLU A N 1
ATOM 765 C CA . GLU A 1 90 ? 13.349 14.717 -10.150 1.00 96.44 90 GLU A CA 1
ATOM 766 C C . GLU A 1 90 ? 12.947 15.481 -8.885 1.00 96.44 90 GLU A C 1
ATOM 768 O O . GLU A 1 90 ? 13.523 16.529 -8.601 1.00 96.44 90 GLU A O 1
ATOM 773 N N . LEU A 1 91 ? 12.095 14.889 -8.046 1.00 95.88 91 LEU A N 1
ATOM 774 C CA . LEU A 1 91 ? 11.680 15.488 -6.777 1.00 95.88 91 LEU A CA 1
ATOM 775 C C . LEU A 1 91 ? 12.867 15.749 -5.834 1.00 95.88 91 LEU A C 1
ATOM 777 O O . LEU A 1 91 ? 12.931 16.788 -5.178 1.00 95.88 91 LEU A O 1
ATOM 781 N N . LEU A 1 92 ? 13.840 14.833 -5.783 1.00 94.50 92 LEU A N 1
ATOM 782 C CA . LEU A 1 92 ? 15.067 15.028 -5.005 1.00 94.50 92 LEU A CA 1
ATOM 783 C C . LEU A 1 92 ? 15.934 16.161 -5.562 1.00 94.50 92 LEU A C 1
ATOM 785 O O . LEU A 1 92 ? 16.489 16.944 -4.790 1.00 94.50 92 LEU A O 1
ATOM 789 N N . ARG A 1 93 ? 16.051 16.275 -6.889 1.00 94.62 93 ARG A N 1
ATOM 790 C CA . ARG A 1 93 ? 16.778 17.379 -7.533 1.00 94.62 93 ARG A CA 1
ATOM 791 C C . ARG A 1 93 ? 16.121 18.719 -7.231 1.00 94.62 93 ARG A C 1
ATOM 793 O O . ARG A 1 93 ? 16.833 19.665 -6.903 1.00 94.62 93 ARG A O 1
ATOM 800 N N . ASP A 1 94 ? 14.798 18.791 -7.294 1.00 95.31 94 ASP A N 1
ATOM 801 C CA . ASP A 1 94 ? 14.045 20.006 -6.977 1.00 95.31 94 ASP A CA 1
ATOM 802 C C . ASP A 1 94 ? 14.215 20.405 -5.512 1.00 95.31 94 ASP A C 1
ATOM 804 O O . ASP A 1 94 ? 14.495 21.566 -5.205 1.00 95.31 94 ASP A O 1
ATOM 808 N N . PHE A 1 95 ? 14.162 19.428 -4.605 1.00 93.75 95 PHE A N 1
ATOM 809 C CA . PHE A 1 95 ? 14.455 19.650 -3.195 1.00 93.75 95 PHE A CA 1
ATOM 810 C C . PHE A 1 95 ? 15.876 20.199 -2.986 1.00 93.75 95 PHE A C 1
ATOM 812 O O . PHE A 1 95 ? 16.050 21.220 -2.321 1.00 93.75 95 PHE A O 1
ATOM 819 N N . MET A 1 96 ? 16.897 19.600 -3.605 1.00 93.50 96 MET A N 1
ATOM 820 C CA . MET A 1 96 ? 18.284 20.076 -3.494 1.00 93.50 96 MET A CA 1
ATOM 821 C C . MET A 1 96 ? 18.462 21.497 -4.047 1.00 93.50 96 MET A C 1
ATOM 823 O O . MET A 1 96 ? 19.097 22.333 -3.399 1.00 93.50 96 MET A O 1
ATOM 827 N N . ARG A 1 97 ? 17.815 21.804 -5.180 1.00 91.62 97 ARG A N 1
ATOM 828 C CA . ARG A 1 97 ? 17.777 23.154 -5.761 1.00 91.62 97 ARG A CA 1
ATOM 829 C C . ARG A 1 97 ? 17.154 24.171 -4.808 1.00 91.62 97 ARG A C 1
ATOM 831 O O . ARG A 1 97 ? 17.733 25.240 -4.633 1.00 91.62 97 ARG A O 1
ATOM 838 N N . SER A 1 98 ? 16.034 23.840 -4.157 1.00 92.56 98 SER A N 1
ATOM 839 C CA . SER A 1 98 ? 15.398 24.729 -3.168 1.00 92.56 98 SER A CA 1
ATOM 840 C C . SER A 1 98 ? 16.272 24.986 -1.937 1.00 92.56 98 SER A C 1
ATOM 842 O O . SER A 1 98 ? 16.219 26.064 -1.355 1.00 92.56 98 SER A O 1
ATOM 844 N N . MET A 1 99 ? 17.132 24.027 -1.583 1.00 91.62 99 MET A N 1
ATOM 845 C CA . MET A 1 99 ? 18.082 24.129 -0.472 1.00 91.62 99 MET A CA 1
ATOM 846 C C . MET A 1 99 ? 19.400 24.822 -0.867 1.00 91.62 99 MET A C 1
ATOM 848 O O . ME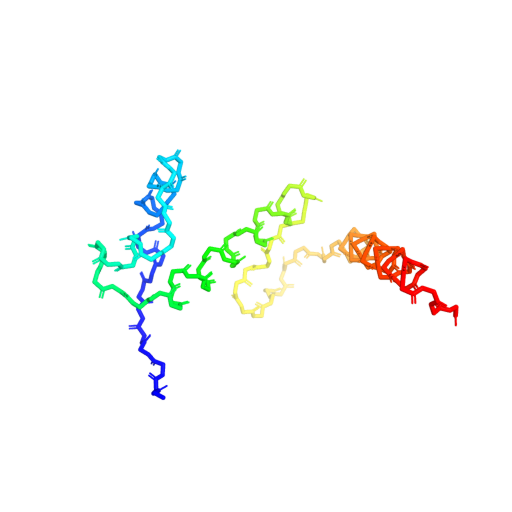T A 1 99 ? 20.328 24.873 -0.060 1.00 91.62 99 MET A O 1
ATOM 852 N N . GLY A 1 100 ? 19.522 25.313 -2.108 1.00 77.06 100 GLY A N 1
ATOM 853 C CA . GLY A 1 100 ? 20.723 25.983 -2.616 1.00 77.06 100 GLY A CA 1
ATOM 854 C C . GLY A 1 100 ? 21.938 25.065 -2.796 1.00 77.06 100 GLY A C 1
ATOM 855 O O . GLY A 1 100 ? 23.046 25.550 -3.014 1.00 77.06 100 GLY A O 1
ATOM 856 N N . ARG A 1 101 ? 21.751 23.742 -2.711 1.00 69.94 101 ARG A N 1
ATOM 857 C CA . ARG A 1 101 ? 22.805 22.744 -2.914 1.00 69.94 101 ARG A CA 1
ATOM 858 C C . ARG A 1 101 ? 22.742 22.272 -4.366 1.00 69.94 101 ARG A C 1
ATOM 860 O O . ARG A 1 101 ? 21.751 21.665 -4.769 1.00 69.94 101 ARG A O 1
ATOM 867 N N . ARG A 1 102 ? 23.766 22.607 -5.152 1.00 62.72 102 ARG A N 1
ATOM 868 C CA . ARG A 1 102 ? 23.936 22.116 -6.528 1.00 62.72 102 ARG A CA 1
ATOM 869 C C . ARG A 1 102 ? 24.754 20.838 -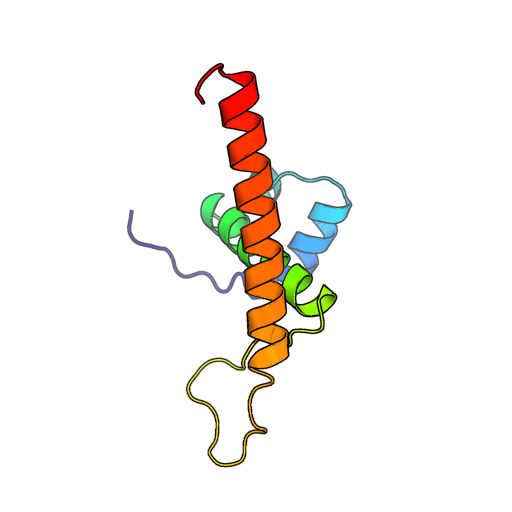6.550 1.00 62.72 102 ARG A C 1
ATOM 871 O O . ARG A 1 102 ? 25.718 20.765 -5.759 1.00 62.72 102 ARG A O 1
#

Radius of gyration: 18.59 Å; chains: 1; bounding box: 39×51×41 Å

Sequence (102 aa):
MPRKYTKINQYEKEILQWKSEGMTNREIAQRLGLEYSQIHNWVTRYNERQRKLKAGIVPRKKGRPRKDSEPRDIVAEQAYIIQRLRMENELLRDFMRSMGRR